Protein AF-A0A351AG06-F1 (afdb_monomer_lite)

Secondary structure (DSSP, 8-state):
------------------EEPTTT-PEEPTT-SB-TTT--B-TTS--------S----SPPPTTHHHHHHHHHHHHHHHHHHHHHHHHHTT-----HHHHHHHHHHHHHHTT-HHHHHHHHHHHHHHHHHHHHHHHHHHHHHHH-HHHHHHHHHHHHHHHHHHHHHHHHHHHHHTTTTT--

Structure (mmCIF, N/CA/C/O backbone):
data_AF-A0A351AG06-F1
#
_entry.id   AF-A0A351AG06-F1
#
loop_
_atom_site.group_PDB
_atom_site.id
_atom_site.type_symbol
_atom_site.label_atom_id
_atom_site.label_alt_id
_atom_site.label_comp_id
_atom_site.label_asym_id
_atom_site.label_entity_id
_atom_site.label_seq_id
_atom_site.pdbx_PDB_ins_code
_atom_site.Cartn_x
_atom_site.Cartn_y
_atom_site.Cartn_z
_atom_site.occupancy
_atom_site.B_iso_or_equiv
_atom_site.auth_seq_id
_atom_site.auth_comp_id
_atom_site.auth_asym_id
_atom_site.auth_atom_id
_atom_site.pdbx_PDB_model_num
ATOM 1 N N . MET A 1 1 ? -21.376 -9.022 -14.387 1.00 34.88 1 MET A N 1
ATOM 2 C CA . MET A 1 1 ? -22.566 -8.201 -14.080 1.00 34.88 1 MET A CA 1
ATOM 3 C C . MET A 1 1 ? -22.203 -7.307 -12.900 1.00 34.88 1 MET A C 1
ATOM 5 O O . MET A 1 1 ? -22.346 -7.714 -11.758 1.00 34.88 1 MET A O 1
ATOM 9 N N . PHE A 1 2 ? -21.579 -6.157 -13.168 1.00 34.47 2 PHE A N 1
ATOM 10 C CA . PHE A 1 2 ? -21.172 -5.214 -12.125 1.00 34.47 2 PHE A CA 1
ATOM 11 C C . PHE A 1 2 ? -22.362 -4.298 -11.836 1.00 34.47 2 PHE A C 1
ATOM 13 O O . PHE A 1 2 ? -22.693 -3.435 -12.644 1.00 34.47 2 PHE A O 1
ATOM 20 N N . CYS A 1 3 ? -23.052 -4.543 -10.722 1.00 37.19 3 CYS A N 1
ATOM 21 C CA . CYS A 1 3 ? -24.092 -3.653 -10.222 1.00 37.19 3 CYS A CA 1
ATOM 22 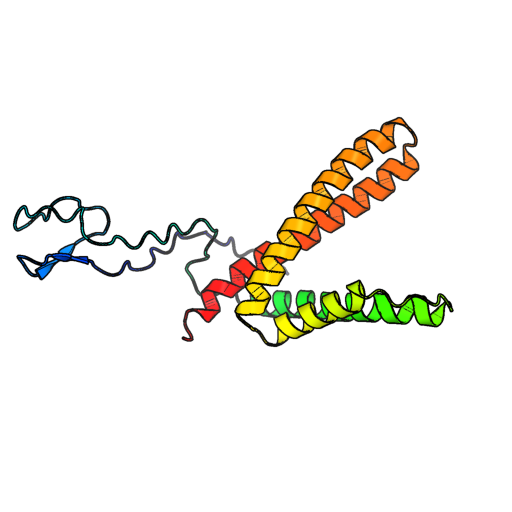C C . CYS A 1 3 ? -23.394 -2.396 -9.687 1.00 37.19 3 CYS A C 1
ATOM 24 O O . CYS A 1 3 ? -22.775 -2.425 -8.623 1.00 37.19 3 CYS A O 1
ATOM 26 N N . GLY A 1 4 ? -23.406 -1.327 -10.483 1.00 38.38 4 GLY A N 1
ATOM 27 C CA . GLY A 1 4 ? -22.854 -0.031 -10.114 1.00 38.38 4 GLY A CA 1
ATOM 28 C C . GLY A 1 4 ? -23.698 0.615 -9.023 1.00 38.38 4 GLY A C 1
ATOM 29 O O . GLY A 1 4 ? -24.549 1.452 -9.310 1.00 38.38 4 GLY A O 1
ATOM 30 N N . CYS A 1 5 ? -23.460 0.243 -7.766 1.00 37.34 5 CYS A N 1
ATOM 31 C CA . CYS A 1 5 ? -23.869 1.072 -6.644 1.00 37.34 5 CYS A CA 1
ATOM 32 C C . CYS A 1 5 ? -23.035 2.352 -6.706 1.00 37.34 5 CYS A C 1
ATOM 34 O O . CYS A 1 5 ? -21.872 2.369 -6.306 1.00 37.34 5 CYS A O 1
ATOM 36 N N . VAL A 1 6 ? -23.634 3.418 -7.237 1.00 40.59 6 VAL A N 1
ATOM 37 C CA . VAL A 1 6 ? -23.174 4.788 -7.020 1.00 40.59 6 VAL A CA 1
ATOM 38 C C . VAL A 1 6 ? -23.120 4.978 -5.509 1.00 40.59 6 VAL A C 1
ATOM 40 O O . VAL A 1 6 ? -24.154 5.118 -4.854 1.00 40.59 6 VAL A O 1
ATOM 43 N N . VAL A 1 7 ? -21.914 4.909 -4.943 1.00 42.88 7 VAL A N 1
ATOM 44 C CA . VAL A 1 7 ? -21.676 5.217 -3.536 1.00 42.88 7 VAL A CA 1
ATOM 45 C C . VAL A 1 7 ? -21.892 6.715 -3.404 1.00 42.88 7 VAL A C 1
ATOM 47 O O . VAL A 1 7 ? -21.006 7.529 -3.650 1.00 42.88 7 VAL A O 1
ATOM 50 N N . ARG A 1 8 ? -23.134 7.089 -3.103 1.00 40.16 8 ARG A N 1
ATOM 51 C CA . ARG A 1 8 ? -23.475 8.445 -2.707 1.00 40.16 8 ARG A CA 1
ATOM 52 C C . ARG A 1 8 ? -22.742 8.655 -1.388 1.00 40.16 8 ARG A C 1
ATOM 54 O O . ARG A 1 8 ? -23.107 8.038 -0.393 1.00 40.16 8 ARG A O 1
ATOM 61 N N . ALA A 1 9 ? -21.679 9.453 -1.402 1.00 41.34 9 ALA A N 1
ATOM 62 C CA . ALA A 1 9 ? -21.016 9.909 -0.190 1.00 41.34 9 ALA A CA 1
ATOM 63 C C . ALA A 1 9 ? -22.014 10.776 0.588 1.00 41.34 9 ALA A C 1
ATOM 65 O O . ALA A 1 9 ? -22.054 11.996 0.455 1.00 41.34 9 ALA A O 1
ATOM 66 N N . THR A 1 10 ? -22.909 10.142 1.338 1.00 43.81 10 THR A N 1
ATOM 67 C CA . THR A 1 10 ? -23.650 10.819 2.387 1.00 43.81 10 THR A CA 1
ATOM 68 C C . THR A 1 10 ? -22.612 11.178 3.430 1.00 43.81 10 THR A C 1
ATOM 70 O O . THR A 1 10 ? -21.997 10.284 4.007 1.00 43.81 10 THR A O 1
ATOM 73 N N . GLN A 1 11 ? -22.368 12.475 3.617 1.00 43.09 11 GLN A N 1
ATOM 74 C CA . GLN A 1 11 ? -21.648 12.988 4.776 1.00 43.09 11 GLN A CA 1
ATOM 75 C C . GLN A 1 11 ? -22.407 12.515 6.014 1.00 43.09 11 GLN A C 1
ATOM 77 O O . GLN A 1 11 ? -23.363 13.158 6.447 1.00 43.09 11 GLN A O 1
ATOM 82 N N . GLY A 1 12 ? -22.054 11.340 6.526 1.00 42.31 12 GLY A N 1
ATOM 83 C CA . GLY A 1 12 ? -22.610 10.865 7.771 1.00 42.31 12 GLY A CA 1
ATOM 84 C C . GLY 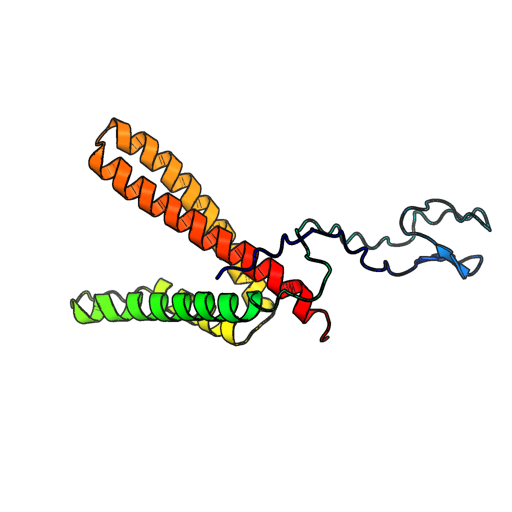A 1 12 ? -22.112 11.805 8.856 1.00 42.31 12 GLY A C 1
ATOM 85 O O . GLY A 1 12 ? -20.914 11.992 9.080 1.00 42.31 12 GLY A O 1
ATOM 86 N N . TYR A 1 13 ? -23.072 12.511 9.430 1.00 47.00 13 TYR A N 1
ATOM 87 C CA . TYR A 1 13 ? -22.868 13.395 10.554 1.00 47.00 13 TYR A CA 1
ATOM 88 C C . TYR A 1 13 ? -22.571 12.478 11.742 1.00 47.00 13 TYR A C 1
ATOM 90 O O . TYR A 1 13 ? -23.488 11.903 12.321 1.00 47.00 13 TYR A O 1
ATOM 98 N N . VAL A 1 14 ? -21.290 12.265 12.051 1.00 47.19 14 VAL A N 1
ATOM 99 C CA . VAL A 1 14 ? -20.892 11.607 13.299 1.00 47.19 14 VAL A CA 1
ATOM 100 C C . VAL A 1 14 ? -21.480 12.445 14.427 1.00 47.19 14 VAL A C 1
ATOM 102 O O . VAL A 1 14 ? -21.190 13.640 14.531 1.00 47.19 14 VAL A O 1
ATOM 105 N N . GLU A 1 15 ? -22.366 11.838 15.210 1.00 46.53 15 GLU A N 1
ATOM 106 C CA . GLU A 1 15 ? -23.044 12.478 16.327 1.00 46.53 15 GLU A CA 1
ATOM 107 C C . GLU A 1 15 ? -21.979 12.960 17.321 1.00 46.53 15 GLU A C 1
ATOM 109 O O . GLU A 1 15 ? -21.312 12.190 18.014 1.00 46.53 15 GLU A O 1
ATOM 114 N N . LYS A 1 16 ? -21.721 14.268 17.271 1.00 50.38 16 LYS A N 1
ATOM 115 C CA . LYS A 1 16 ? -20.717 14.943 18.085 1.00 50.38 16 LYS A CA 1
ATOM 116 C C . LYS A 1 16 ? -21.077 14.773 19.551 1.00 50.38 16 LYS A C 1
ATOM 118 O O . LYS A 1 16 ? -22.222 15.013 19.927 1.00 50.38 16 LYS A O 1
ATOM 123 N N . ARG A 1 17 ? -20.080 14.415 20.373 1.00 55.12 17 ARG A N 1
ATOM 124 C CA . ARG A 1 17 ? -20.185 14.481 21.836 1.00 55.12 17 ARG A CA 1
ATOM 125 C C . ARG A 1 17 ? -20.767 15.837 22.198 1.00 55.12 17 ARG A C 1
ATOM 127 O O . ARG A 1 17 ? -20.141 16.864 21.962 1.00 55.12 17 ARG A O 1
ATOM 134 N N . THR A 1 18 ? -21.974 15.826 22.733 1.00 65.56 18 THR A N 1
ATOM 135 C CA . THR A 1 18 ? -22.672 17.043 23.099 1.00 65.56 18 THR A CA 1
ATOM 136 C C . THR A 1 18 ? -21.927 17.704 24.247 1.00 65.56 18 THR A C 1
ATOM 138 O O . THR A 1 18 ? -21.825 17.134 25.334 1.00 65.56 18 THR A O 1
ATOM 141 N N . ASN A 1 19 ? -21.382 18.893 24.007 1.00 75.06 19 ASN A N 1
ATOM 142 C CA . ASN A 1 19 ? -20.812 19.697 25.077 1.00 75.06 19 ASN A CA 1
ATOM 143 C C . ASN A 1 19 ? -21.960 20.166 25.973 1.00 75.06 19 ASN A C 1
ATOM 145 O O . ASN A 1 19 ? -22.939 20.720 25.478 1.00 75.06 19 ASN A O 1
ATOM 149 N N . VAL A 1 20 ? -21.869 19.910 27.275 1.00 85.62 20 VAL A N 1
ATOM 150 C CA . VAL A 1 20 ? -22.891 20.312 28.249 1.00 85.62 20 VAL A CA 1
ATOM 151 C C . VAL A 1 20 ? -22.459 21.630 28.882 1.00 85.62 20 VAL A C 1
ATOM 153 O O . VAL A 1 20 ? -21.327 21.745 29.347 1.00 85.62 20 VAL A O 1
ATOM 156 N N . CYS A 1 21 ? -23.333 22.641 28.891 1.00 88.38 21 CYS A N 1
ATOM 157 C CA . CYS A 1 21 ? -23.033 23.919 29.538 1.00 88.38 21 CYS A CA 1
ATOM 158 C C . CYS A 1 21 ? -22.787 23.693 31.036 1.00 88.38 21 CYS A C 1
ATOM 160 O O . CYS A 1 21 ? -23.648 23.110 31.690 1.00 88.38 21 CYS A O 1
ATOM 162 N N . PRO A 1 22 ? -21.714 24.237 31.630 1.00 88.69 22 PRO A N 1
ATOM 163 C CA . PRO A 1 22 ? -21.445 24.044 33.053 1.00 88.69 22 PRO A CA 1
ATOM 164 C C . PRO A 1 22 ? -22.400 24.847 33.947 1.00 88.69 22 PRO A C 1
ATOM 166 O O . PRO A 1 22 ? -22.462 24.608 35.144 1.00 88.69 22 PRO A O 1
ATOM 169 N N . ASN A 1 23 ? -23.116 25.825 33.380 1.00 92.19 23 ASN A N 1
ATOM 170 C CA . ASN A 1 23 ? -23.967 26.743 34.136 1.00 92.19 23 ASN A CA 1
ATOM 171 C C . ASN A 1 23 ? -25.459 26.370 34.091 1.00 92.19 23 ASN A C 1
ATOM 173 O O . ASN A 1 23 ? -26.185 26.615 35.043 1.00 92.19 23 ASN A O 1
ATOM 177 N N . CYS A 1 24 ? -25.938 25.809 32.978 1.00 91.94 24 CYS A N 1
ATOM 178 C CA . CYS A 1 24 ? -27.362 25.483 32.805 1.00 91.94 24 CYS A CA 1
ATOM 179 C C . CYS A 1 24 ? -27.613 24.048 32.342 1.00 91.94 24 CYS A C 1
ATOM 181 O O . CYS A 1 24 ? -28.747 23.711 32.023 1.00 91.94 24 CYS A O 1
ATOM 183 N N . GLU A 1 25 ? -26.556 23.239 32.229 1.00 90.50 25 GLU A N 1
ATOM 184 C CA . GLU A 1 25 ? -26.614 21.834 31.802 1.00 90.50 25 GLU A CA 1
ATOM 185 C C . GLU A 1 25 ? -27.277 21.606 30.432 1.00 90.50 25 GLU A C 1
ATOM 187 O O . GLU A 1 25 ? -27.605 20.487 30.045 1.00 90.50 25 GLU A O 1
ATOM 192 N N . MET A 1 26 ? -27.429 22.671 29.642 1.00 87.31 26 MET A N 1
ATOM 193 C CA . MET A 1 26 ? -27.945 22.581 28.288 1.00 87.31 26 MET A CA 1
ATOM 194 C C . MET A 1 26 ? -26.957 21.855 27.385 1.00 87.31 26 MET A C 1
ATOM 196 O O . MET A 1 26 ? -25.751 22.082 27.451 1.00 87.31 26 MET A O 1
ATOM 200 N N . ILE A 1 27 ? -27.486 21.027 26.497 1.00 86.69 27 ILE A N 1
ATOM 201 C CA . ILE A 1 27 ? -26.739 20.353 25.441 1.00 86.69 27 ILE A CA 1
ATOM 202 C C . ILE A 1 27 ? -26.459 21.373 24.329 1.00 86.69 27 ILE A C 1
ATOM 204 O O . ILE A 1 27 ? -27.387 21.894 23.708 1.00 86.69 27 ILE A O 1
ATOM 208 N N . LEU A 1 28 ? -25.184 21.673 24.080 1.00 84.38 28 LEU A N 1
ATOM 209 C CA . LEU A 1 28 ? -24.747 22.609 23.046 1.00 84.38 28 LEU A CA 1
ATOM 210 C C . LEU A 1 28 ? -24.243 21.893 21.799 1.00 84.38 28 LEU A C 1
ATOM 212 O O . LEU A 1 28 ? -23.637 20.822 21.849 1.00 84.38 28 LEU A O 1
ATOM 216 N N . LYS A 1 29 ? -24.437 22.561 20.661 1.00 80.00 29 LYS A N 1
ATOM 217 C CA . LYS A 1 29 ? -23.796 22.198 19.399 1.00 80.00 29 LYS A CA 1
ATOM 218 C C . LYS A 1 29 ? -22.341 22.662 19.432 1.00 80.00 29 LYS A C 1
ATOM 220 O O . LYS A 1 29 ? -22.067 23.794 19.799 1.00 80.00 29 LYS A O 1
ATOM 225 N N . ASP A 1 30 ? -21.410 21.849 18.948 1.00 74.69 30 ASP A N 1
ATOM 226 C CA . ASP A 1 30 ? -19.965 22.145 18.987 1.00 74.69 30 ASP A CA 1
ATOM 227 C C . ASP A 1 30 ? -19.511 23.475 18.363 1.00 74.69 30 ASP A C 1
ATOM 229 O O . ASP A 1 30 ? -18.382 23.907 18.588 1.00 74.69 30 ASP A O 1
ATOM 233 N N . THR A 1 31 ? -20.349 24.111 17.545 1.00 76.25 31 THR A N 1
ATOM 234 C CA . THR A 1 31 ? -20.046 25.398 16.907 1.00 76.25 31 THR A CA 1
ATOM 235 C C . THR A 1 31 ? -20.489 26.606 17.731 1.00 76.25 31 THR A C 1
ATOM 237 O O . THR A 1 31 ? -20.189 27.728 17.341 1.00 76.25 31 THR A O 1
ATOM 240 N N . THR A 1 32 ? -21.221 26.428 18.835 1.00 82.19 32 THR A N 1
ATOM 241 C CA . 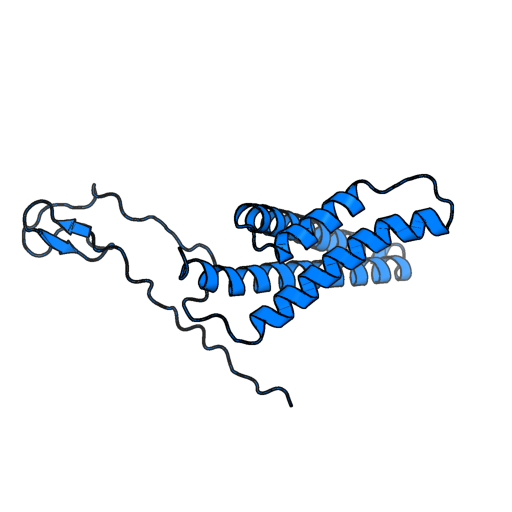THR A 1 32 ? -21.688 27.560 19.646 1.00 82.19 32 THR A CA 1
ATOM 242 C C . THR A 1 32 ? -20.559 28.107 20.510 1.00 82.19 32 THR A C 1
ATOM 244 O O . THR A 1 32 ? -19.867 27.361 21.201 1.00 82.19 32 THR A O 1
ATOM 247 N N . GLU A 1 33 ? -20.371 29.420 20.474 1.00 87.94 33 GLU A N 1
ATOM 248 C CA . GLU A 1 33 ? -19.404 30.139 21.317 1.00 87.94 33 GLU A CA 1
ATOM 249 C C . GLU A 1 33 ? -20.047 30.624 22.617 1.00 87.94 33 GLU A C 1
ATOM 251 O O . GLU A 1 33 ? -19.387 30.741 23.646 1.00 87.94 33 GLU A O 1
ATOM 256 N N . ILE A 1 34 ? -21.357 30.862 22.572 1.00 90.81 34 ILE A N 1
ATOM 257 C CA . ILE A 1 34 ? -22.165 31.386 23.666 1.00 90.81 34 ILE A CA 1
ATOM 258 C C . ILE A 1 34 ? -23.364 30.459 23.842 1.00 90.81 34 ILE A C 1
ATOM 260 O O . ILE A 1 34 ? -24.008 30.075 22.862 1.00 90.81 34 ILE A O 1
ATOM 264 N N . CYS A 1 35 ? -23.665 30.091 25.086 1.00 90.25 35 CYS A N 1
ATOM 265 C CA . CYS A 1 35 ? -24.842 29.291 25.389 1.00 90.25 35 CYS A CA 1
ATOM 266 C C . CYS A 1 35 ? -26.127 30.084 25.086 1.00 90.25 35 CYS A C 1
ATOM 268 O O . CYS A 1 35 ? -26.304 31.163 25.656 1.00 90.25 35 CYS A O 1
ATOM 270 N N . PRO A 1 36 ? -27.053 29.562 24.258 1.00 89.75 36 PRO A N 1
ATOM 271 C CA . PRO A 1 36 ? -28.273 30.282 23.887 1.00 89.75 36 PRO A CA 1
ATOM 272 C C . PRO A 1 36 ? -29.247 30.479 25.056 1.00 89.75 36 PRO A C 1
ATOM 274 O O . PRO A 1 36 ? -30.126 31.328 24.972 1.00 89.75 36 PRO A O 1
ATOM 277 N N . SER A 1 37 ? -29.106 29.710 26.140 1.00 93.69 37 SER A N 1
ATOM 278 C CA . SER A 1 37 ? -30.009 29.792 27.291 1.00 93.69 37 SER A CA 1
ATOM 279 C C . SER A 1 37 ? -29.498 30.673 28.418 1.00 93.69 37 SER A C 1
ATOM 281 O O . SER A 1 37 ? -30.271 31.460 28.953 1.00 93.69 37 SER A O 1
ATOM 283 N N . CYS A 1 38 ? -28.219 30.561 28.783 1.00 93.75 38 CYS A N 1
ATOM 284 C CA . CYS A 1 38 ? -27.667 31.290 29.928 1.00 93.75 38 CYS A CA 1
ATOM 285 C C . CYS A 1 38 ? -26.661 32.384 29.549 1.00 93.75 38 CYS A C 1
ATOM 287 O O . CYS A 1 38 ? -26.155 33.070 30.432 1.00 93.75 38 CYS A O 1
ATOM 289 N N . GLY A 1 39 ? -26.314 32.534 28.265 1.00 93.00 39 GLY A N 1
ATOM 290 C CA . GLY A 1 39 ? -25.343 33.531 27.804 1.00 93.00 39 GLY A CA 1
ATOM 291 C C . GLY A 1 39 ? -23.896 33.268 28.240 1.00 93.00 39 GLY A C 1
ATOM 292 O O . GLY A 1 39 ? -23.014 34.073 27.955 1.00 93.00 39 GLY A O 1
ATOM 293 N N . THR A 1 40 ? -23.616 32.151 28.921 1.00 93.12 40 THR A N 1
ATOM 294 C CA . THR A 1 40 ? -22.255 31.788 29.325 1.00 93.12 40 THR A CA 1
ATOM 295 C C . THR A 1 40 ? -21.395 31.524 28.092 1.00 93.12 40 THR A C 1
ATOM 297 O O . THR A 1 40 ? -21.781 30.759 27.206 1.00 93.12 40 THR A O 1
ATOM 300 N N . ASN A 1 41 ? -20.219 32.149 28.048 1.00 91.25 41 ASN A N 1
ATOM 301 C CA . ASN A 1 41 ? -19.214 31.875 27.031 1.00 91.25 41 ASN A CA 1
ATOM 302 C C . ASN A 1 41 ? -18.685 30.448 27.236 1.00 91.25 41 ASN A C 1
ATOM 304 O O . ASN A 1 41 ? -18.272 30.103 28.337 1.00 91.25 41 ASN A O 1
ATOM 308 N N . VAL A 1 42 ? -18.733 29.621 26.198 1.00 88.88 42 VAL A N 1
ATOM 309 C CA . VAL A 1 42 ? -18.273 28.224 26.212 1.00 88.88 42 VAL A CA 1
ATOM 310 C C . VAL A 1 42 ? -17.073 28.009 25.286 1.00 88.88 42 VAL A C 1
ATOM 312 O O . VAL A 1 42 ? -16.681 26.871 25.050 1.00 88.88 42 VAL A O 1
ATOM 315 N N . MET A 1 43 ? -16.448 29.078 24.773 1.00 82.94 43 MET A N 1
ATOM 316 C CA . MET A 1 43 ? -15.247 28.973 23.930 1.00 82.94 43 MET A CA 1
ATOM 317 C C . MET A 1 43 ? -14.101 28.210 24.598 1.00 82.94 43 MET A C 1
ATOM 319 O O . MET A 1 43 ? -13.310 27.579 23.903 1.00 82.94 43 MET A O 1
ATOM 323 N N . TYR A 1 44 ? -14.003 28.264 25.928 1.00 80.06 44 TYR A N 1
ATOM 324 C CA . TYR A 1 44 ? -12.958 27.572 26.682 1.00 80.06 44 TYR A CA 1
ATOM 325 C C . TYR A 1 44 ? -13.222 26.070 26.855 1.00 80.06 44 TYR A C 1
ATOM 327 O O . TYR A 1 44 ? -12.350 25.354 27.346 1.00 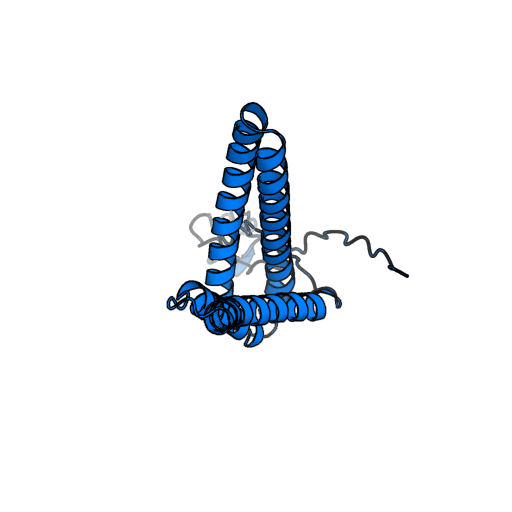80.06 44 TYR A O 1
ATOM 335 N N . MET A 1 45 ? -14.408 25.571 26.489 1.00 77.06 45 MET A N 1
ATOM 336 C CA . MET A 1 45 ? -14.674 24.137 26.534 1.00 77.06 45 MET A CA 1
ATOM 337 C C . MET A 1 45 ? -13.885 23.449 25.422 1.00 77.06 45 MET A C 1
ATOM 339 O O . MET A 1 45 ? -13.916 23.882 24.269 1.00 77.06 45 MET A O 1
ATOM 343 N N . ALA A 1 46 ? -13.160 22.385 25.778 1.00 63.28 46 ALA A N 1
ATOM 344 C CA . ALA A 1 46 ? -12.365 21.598 24.845 1.00 63.28 46 ALA A CA 1
ATOM 345 C C . ALA A 1 46 ? -13.261 21.034 23.733 1.00 63.28 46 ALA A C 1
ATOM 347 O O . ALA A 1 46 ? -13.898 19.993 23.884 1.00 63.28 46 ALA A O 1
ATOM 348 N N . ARG A 1 47 ? -13.311 21.734 22.597 1.00 66.38 47 ARG A N 1
ATOM 349 C CA . ARG A 1 47 ? -13.956 21.230 21.389 1.00 66.38 47 ARG A CA 1
ATOM 350 C C . ARG A 1 47 ? -13.194 19.987 20.952 1.00 66.38 47 ARG A C 1
ATOM 352 O O . ARG A 1 47 ? -11.964 19.996 20.910 1.00 66.38 47 ARG A O 1
ATOM 359 N N . SER A 1 48 ? -13.912 18.924 20.598 1.00 57.75 48 SER A N 1
ATOM 360 C CA . SER A 1 48 ? -13.287 17.797 19.912 1.00 57.75 48 SER A CA 1
ATOM 361 C C . SER A 1 48 ? -12.834 18.286 18.537 1.00 57.75 48 SER A C 1
ATOM 363 O O . SER A 1 48 ? -13.598 18.298 17.577 1.00 57.75 48 SER A O 1
ATOM 365 N N . THR A 1 49 ? -11.579 18.718 18.438 1.00 54.16 49 THR A N 1
ATOM 366 C CA . THR A 1 49 ? -10.889 19.037 17.183 1.00 54.16 49 THR A CA 1
ATOM 367 C C . THR A 1 49 ? -10.499 17.764 16.441 1.00 54.16 49 THR A C 1
ATOM 369 O O . THR A 1 49 ? -9.456 17.711 15.794 1.00 54.16 49 THR A O 1
ATOM 372 N N . LYS A 1 50 ? -11.342 16.719 16.481 1.00 52.03 50 LYS A N 1
ATOM 373 C CA . LYS A 1 50 ? -11.294 15.674 15.457 1.00 52.03 50 LYS A CA 1
ATOM 374 C C . LYS A 1 50 ? -11.774 16.332 14.158 1.00 52.03 50 LYS A C 1
ATOM 376 O O . LYS A 1 50 ? -12.890 16.123 13.696 1.00 52.03 50 LYS A O 1
ATOM 381 N N . GLU A 1 51 ? -10.937 17.203 13.601 1.00 48.28 51 GLU A N 1
ATOM 382 C CA . GLU A 1 51 ? -10.959 17.520 12.191 1.00 48.28 51 GLU A CA 1
ATOM 383 C C . GLU A 1 51 ? -10.743 16.179 11.508 1.00 48.28 51 GLU A C 1
ATOM 385 O O . GLU A 1 51 ? -9.653 15.604 11.529 1.00 48.28 51 GLU A O 1
ATOM 390 N N . VAL A 1 52 ? -11.831 15.613 10.996 1.00 51.69 52 VAL A N 1
ATOM 391 C CA . VAL A 1 52 ? -11.792 14.424 10.156 1.00 51.69 52 VAL A CA 1
ATOM 392 C C . VAL A 1 52 ? -11.208 14.883 8.821 1.00 51.69 52 VAL A C 1
ATOM 394 O O . VAL A 1 52 ? -11.910 15.062 7.833 1.00 51.69 52 VAL A O 1
ATOM 397 N N . MET A 1 53 ? -9.906 15.166 8.811 1.00 43.31 53 MET A N 1
ATOM 398 C CA . MET A 1 53 ? -9.122 15.417 7.607 1.00 43.31 53 MET A CA 1
ATOM 399 C C . MET A 1 53 ? -8.858 14.058 6.959 1.00 43.31 53 MET A C 1
ATOM 401 O O . MET A 1 53 ? -7.762 13.509 7.008 1.00 43.31 53 MET A O 1
ATOM 405 N N . GLY A 1 54 ? -9.923 13.465 6.431 1.00 50.94 54 GLY A N 1
ATOM 406 C CA . GLY A 1 54 ? -9.916 12.172 5.773 1.00 50.94 54 GLY A CA 1
ATOM 407 C C . GLY A 1 54 ? -11.285 11.894 5.170 1.00 50.94 54 GLY A C 1
ATOM 408 O O . GLY A 1 54 ? -12.307 12.272 5.737 1.00 50.94 54 GLY A O 1
ATOM 409 N N . PHE A 1 55 ? -11.314 11.235 4.013 1.00 54.78 55 PHE A N 1
ATOM 410 C CA . PHE A 1 55 ? -12.529 10.604 3.500 1.00 54.78 55 PHE A CA 1
ATOM 411 C C . PHE A 1 55 ? -12.911 9.456 4.452 1.00 54.78 55 PHE A C 1
ATOM 413 O O . PHE A 1 55 ? -12.597 8.301 4.185 1.00 54.78 55 PHE A O 1
ATOM 420 N N . SER A 1 56 ? -13.521 9.781 5.592 1.00 52.72 56 SER A N 1
ATOM 421 C CA . SER A 1 56 ? -14.181 8.801 6.453 1.00 52.72 56 SER A CA 1
ATOM 422 C C . SER A 1 56 ? -15.534 8.509 5.820 1.00 52.72 56 SER A C 1
ATOM 424 O O . SER A 1 56 ? -16.362 9.405 5.619 1.00 52.72 56 SER A O 1
ATOM 426 N N . TYR A 1 57 ? -15.724 7.258 5.421 1.00 60.50 57 TYR A N 1
ATOM 427 C CA . TYR A 1 57 ? -17.009 6.772 4.967 1.00 60.50 57 TYR A CA 1
ATOM 428 C C . TYR A 1 57 ? -17.842 6.526 6.218 1.00 60.50 57 TYR A C 1
ATOM 430 O O . TYR A 1 57 ? -17.859 5.440 6.780 1.00 60.50 57 TYR A O 1
ATOM 438 N N . SER A 1 58 ? -18.554 7.559 6.662 1.00 54.78 58 SER A N 1
ATOM 439 C CA . SER A 1 58 ? -19.517 7.408 7.747 1.00 54.78 58 SER A CA 1
ATOM 440 C C . SER A 1 58 ? -20.684 6.534 7.264 1.00 54.78 58 SER A C 1
ATOM 442 O O . SER A 1 58 ? -21.616 6.992 6.601 1.00 54.78 58 SER A O 1
ATOM 444 N N . GLY A 1 59 ? -20.565 5.231 7.515 1.00 69.06 59 GLY A N 1
ATOM 445 C CA . GLY A 1 59 ? -21.512 4.201 7.117 1.00 69.06 59 GLY A CA 1
ATOM 446 C C . GLY A 1 59 ? -20.896 2.805 7.192 1.00 69.06 59 GLY A C 1
ATOM 447 O O . GLY A 1 59 ? -19.680 2.637 7.170 1.00 69.06 59 GLY A O 1
ATOM 448 N N . LYS A 1 60 ? -21.751 1.776 7.252 1.00 76.25 60 LYS A N 1
ATOM 449 C CA . LYS A 1 60 ? -21.303 0.377 7.190 1.00 76.25 60 LYS A CA 1
ATOM 450 C C . LYS A 1 60 ? -20.465 0.173 5.927 1.00 76.25 60 LYS A C 1
ATOM 452 O O . LYS A 1 60 ? -20.950 0.451 4.827 1.00 76.25 60 LYS A O 1
ATOM 457 N N . ALA A 1 61 ? -19.239 -0.331 6.085 1.00 80.62 61 ALA A N 1
ATOM 458 C CA . ALA A 1 61 ? -18.354 -0.597 4.957 1.00 80.62 61 ALA A CA 1
ATOM 459 C C . ALA A 1 61 ? -19.070 -1.459 3.902 1.00 80.62 61 ALA A C 1
ATOM 461 O O . ALA A 1 61 ? -19.753 -2.431 4.256 1.00 80.62 61 ALA A O 1
ATOM 462 N N . PRO A 1 62 ? -18.939 -1.131 2.604 1.00 84.75 62 PRO A N 1
ATOM 463 C CA . PRO A 1 62 ? -19.620 -1.885 1.569 1.00 84.75 62 PRO A CA 1
ATOM 464 C C . PRO A 1 62 ? -19.121 -3.341 1.565 1.00 84.75 62 PRO A C 1
ATOM 466 O O . PRO A 1 62 ? -17.936 -3.592 1.802 1.00 84.75 62 PRO A O 1
ATOM 469 N N . PRO A 1 63 ? -19.983 -4.327 1.260 1.00 88.00 63 PRO A N 1
ATOM 470 C CA . PRO A 1 63 ? -19.662 -5.746 1.438 1.00 88.00 63 PRO A CA 1
ATOM 471 C C . PRO A 1 63 ? -18.481 -6.224 0.578 1.00 88.00 63 PRO A C 1
ATOM 473 O O . PRO A 1 63 ? -17.834 -7.211 0.918 1.00 88.00 63 PRO A O 1
ATOM 476 N N . PHE A 1 64 ? -18.159 -5.516 -0.510 1.00 89.19 64 PHE A N 1
ATOM 477 C CA . PHE A 1 64 ? -17.009 -5.826 -1.362 1.00 89.19 64 PHE A CA 1
ATOM 478 C C . PHE A 1 64 ? -15.665 -5.342 -0.792 1.00 89.19 64 PHE A C 1
ATOM 480 O O . PHE A 1 64 ? -14.623 -5.836 -1.222 1.00 89.19 64 PHE A O 1
ATOM 487 N N . ALA A 1 65 ? -15.661 -4.400 0.162 1.00 89.06 65 ALA A N 1
ATOM 488 C CA . ALA A 1 65 ? -14.426 -3.847 0.720 1.00 89.06 65 ALA A CA 1
ATOM 489 C C . ALA A 1 65 ? -13.607 -4.928 1.437 1.00 89.06 65 ALA A C 1
ATOM 491 O O . ALA A 1 65 ? -12.384 -4.958 1.329 1.00 89.06 65 ALA A O 1
ATOM 492 N N . TRP A 1 66 ? -14.286 -5.864 2.104 1.00 88.19 66 TRP A N 1
ATOM 493 C CA . TRP A 1 66 ? -13.654 -6.955 2.840 1.00 88.19 66 TRP A CA 1
ATOM 494 C C . TRP A 1 66 ? -12.912 -7.953 1.940 1.00 88.19 66 TRP A C 1
ATOM 496 O O . TRP A 1 66 ? -11.713 -8.135 2.154 1.00 88.19 66 TRP A O 1
ATOM 506 N N . PRO A 1 67 ? -13.539 -8.576 0.918 1.00 93.06 67 PRO A N 1
ATOM 507 C CA . PRO A 1 67 ? -12.816 -9.418 -0.034 1.00 93.06 67 PRO A CA 1
ATOM 508 C C . PRO A 1 67 ? -11.631 -8.699 -0.672 1.00 93.06 67 PRO A C 1
ATOM 510 O O . PRO A 1 67 ? -10.546 -9.262 -0.777 1.00 93.06 67 PRO A O 1
ATOM 513 N N . LEU A 1 68 ? -11.823 -7.438 -1.060 1.00 91.88 68 LEU A N 1
ATOM 514 C CA . LEU A 1 68 ? -10.793 -6.662 -1.734 1.00 91.88 68 LEU A CA 1
ATOM 515 C C . LEU A 1 68 ? -9.603 -6.369 -0.801 1.00 91.88 68 LEU A C 1
ATOM 517 O O . LEU A 1 68 ? -8.455 -6.531 -1.210 1.00 91.88 68 LEU A O 1
ATOM 521 N N . TYR A 1 69 ? -9.863 -6.067 0.474 1.00 90.25 69 TYR A N 1
ATOM 522 C CA . TYR A 1 69 ? -8.835 -5.971 1.514 1.00 90.25 69 TYR A CA 1
ATOM 523 C C . TYR A 1 69 ? -8.026 -7.270 1.654 1.00 90.25 69 TYR A C 1
ATOM 525 O O . TYR A 1 69 ? -6.794 -7.228 1.717 1.00 90.25 69 TYR A O 1
ATOM 533 N N . TYR A 1 70 ? -8.687 -8.433 1.661 1.00 92.88 70 TYR A N 1
ATOM 534 C CA . TYR A 1 70 ? -8.010 -9.731 1.756 1.00 92.88 70 TYR A CA 1
ATOM 535 C C . TYR A 1 70 ? -7.168 -10.056 0.523 1.00 92.88 70 TYR A C 1
ATOM 537 O O . TYR A 1 70 ? -6.047 -10.537 0.673 1.00 92.88 70 TYR A O 1
ATOM 545 N N . VAL A 1 71 ? -7.667 -9.757 -0.678 1.00 93.56 71 VAL A N 1
ATOM 546 C CA . VAL A 1 71 ? -6.928 -9.973 -1.930 1.00 93.56 71 VAL A CA 1
ATOM 547 C C . VAL A 1 71 ? -5.661 -9.121 -1.960 1.00 93.56 71 VAL A C 1
ATOM 549 O O . VAL A 1 71 ? -4.588 -9.639 -2.255 1.00 93.56 71 VAL A O 1
ATOM 552 N N . ILE A 1 72 ? -5.753 -7.840 -1.595 1.00 90.44 72 ILE A N 1
ATOM 553 C CA . ILE A 1 72 ? -4.595 -6.932 -1.578 1.00 90.44 72 ILE A CA 1
ATOM 554 C C . ILE A 1 72 ? -3.587 -7.351 -0.508 1.00 90.44 72 ILE A C 1
ATOM 556 O O . ILE A 1 72 ? -2.384 -7.387 -0.770 1.00 90.44 72 ILE A O 1
ATOM 560 N N . SER A 1 73 ? -4.068 -7.713 0.684 1.00 90.62 73 SER A N 1
ATOM 561 C CA . SER A 1 73 ? -3.203 -8.185 1.770 1.00 90.62 73 SER A CA 1
ATOM 562 C C . SER A 1 73 ? -2.485 -9.479 1.378 1.00 90.62 73 SER A C 1
ATOM 564 O O . SER A 1 73 ? -1.275 -9.595 1.558 1.00 90.62 73 SER A O 1
ATOM 566 N N . GLY A 1 74 ? -3.206 -10.429 0.774 1.00 93.25 74 GLY A N 1
ATOM 567 C CA . GLY A 1 74 ? -2.638 -11.671 0.252 1.00 93.25 74 GLY A CA 1
ATOM 568 C C . GLY A 1 74 ? -1.616 -11.426 -0.857 1.00 93.25 74 GLY A C 1
ATOM 569 O O . GLY A 1 74 ? -0.538 -12.014 -0.831 1.00 93.25 74 GLY A O 1
ATOM 570 N N . TYR A 1 75 ? -1.903 -10.504 -1.779 1.00 92.31 75 TYR A N 1
ATOM 571 C CA . TYR A 1 75 ? -0.961 -10.092 -2.818 1.00 92.31 75 TYR A CA 1
ATOM 572 C C . TYR A 1 75 ? 0.340 -9.536 -2.225 1.00 92.31 75 TYR A C 1
ATOM 574 O O . TYR A 1 75 ? 1.416 -9.921 -2.670 1.00 92.31 75 TYR A O 1
ATOM 582 N N . TRP A 1 76 ? 0.272 -8.698 -1.185 1.00 90.69 76 TRP A N 1
ATOM 583 C CA . TRP A 1 76 ? 1.466 -8.172 -0.509 1.00 90.69 76 TRP A CA 1
ATOM 584 C C . TRP A 1 76 ? 2.308 -9.261 0.155 1.00 90.69 76 TRP A C 1
ATOM 586 O O . TRP A 1 76 ? 3.534 -9.235 0.046 1.00 90.69 76 TRP A O 1
ATOM 596 N N . VAL A 1 77 ? 1.662 -10.232 0.807 1.00 94.75 77 VAL A N 1
ATOM 597 C CA . VAL A 1 77 ? 2.357 -11.387 1.394 1.00 94.75 77 VAL A CA 1
ATOM 598 C C . VAL A 1 77 ? 3.048 -12.201 0.302 1.00 94.75 77 VAL A C 1
ATOM 600 O O . VAL A 1 77 ? 4.238 -12.484 0.415 1.00 94.75 77 VAL A O 1
ATOM 603 N N . LEU A 1 78 ? 2.334 -12.532 -0.778 1.00 94.25 78 LEU A N 1
ATOM 604 C CA . LEU A 1 78 ? 2.886 -13.298 -1.896 1.00 94.25 78 LEU A CA 1
ATOM 605 C C . LEU A 1 78 ? 4.024 -12.555 -2.601 1.00 94.25 78 LEU A C 1
ATOM 607 O O . LEU A 1 78 ? 5.042 -13.169 -2.900 1.00 94.25 78 LEU A O 1
ATOM 611 N N . ALA A 1 79 ? 3.893 -11.246 -2.820 1.00 90.69 79 ALA A N 1
ATOM 612 C CA . ALA A 1 79 ? 4.939 -10.417 -3.411 1.00 90.69 79 ALA A CA 1
ATOM 613 C C . ALA A 1 79 ? 6.189 -10.357 -2.516 1.00 90.69 79 ALA A C 1
ATOM 615 O O . ALA A 1 79 ? 7.304 -10.514 -3.012 1.00 90.69 79 ALA A O 1
ATOM 616 N N . GLY A 1 80 ? 6.010 -10.211 -1.198 1.00 90.81 80 GLY A N 1
ATOM 617 C CA . GLY A 1 80 ? 7.104 -10.263 -0.228 1.00 90.81 80 GLY A CA 1
ATOM 618 C C . GLY A 1 80 ? 7.825 -11.614 -0.250 1.00 90.81 80 GLY A C 1
ATOM 619 O O . GLY A 1 80 ? 9.044 -11.659 -0.388 1.00 90.81 80 GLY A O 1
ATOM 620 N N . ILE A 1 81 ? 7.079 -12.723 -0.222 1.00 93.62 81 ILE A N 1
ATOM 621 C CA . ILE A 1 81 ? 7.643 -14.081 -0.319 1.00 93.62 81 ILE A CA 1
ATOM 622 C C . ILE A 1 81 ? 8.369 -14.284 -1.655 1.00 93.62 81 ILE A C 1
ATOM 624 O O . ILE A 1 81 ? 9.501 -14.763 -1.667 1.00 93.62 81 ILE A O 1
ATOM 628 N N . ALA A 1 82 ? 7.764 -13.884 -2.775 1.00 92.38 82 ALA A N 1
ATOM 629 C CA . ALA A 1 82 ? 8.363 -14.003 -4.102 1.00 92.38 82 ALA A CA 1
ATOM 630 C C . ALA A 1 82 ? 9.670 -13.205 -4.208 1.00 92.38 82 ALA A C 1
ATOM 632 O O . ALA A 1 82 ? 10.639 -13.700 -4.781 1.00 92.38 82 ALA A O 1
ATOM 633 N N . SER A 1 83 ? 9.732 -12.018 -3.596 1.00 90.50 83 SER A N 1
ATOM 634 C CA . SER A 1 83 ? 10.944 -11.190 -3.572 1.00 90.50 83 SER A CA 1
ATOM 635 C C . SER A 1 83 ? 12.113 -11.826 -2.808 1.00 90.50 83 SER A C 1
ATOM 637 O O . SER A 1 83 ? 13.263 -11.478 -3.059 1.00 90.50 83 SER A O 1
ATOM 639 N N . ILE A 1 84 ? 11.836 -12.772 -1.905 1.00 91.62 84 ILE A N 1
ATOM 640 C CA . ILE A 1 84 ? 12.851 -13.541 -1.173 1.00 91.62 84 ILE A CA 1
ATOM 641 C C . ILE A 1 84 ? 13.190 -14.834 -1.929 1.00 91.62 84 ILE A C 1
ATOM 643 O O . ILE A 1 84 ? 14.359 -15.185 -2.074 1.00 91.62 84 ILE A O 1
ATOM 647 N N . ALA A 1 85 ? 12.171 -15.539 -2.424 1.00 92.31 85 ALA A N 1
ATOM 648 C CA . ALA A 1 85 ? 12.316 -16.852 -3.043 1.00 92.31 85 ALA A CA 1
ATOM 649 C C . ALA A 1 85 ? 12.966 -16.800 -4.436 1.00 92.31 85 ALA A C 1
ATOM 651 O O . ALA A 1 85 ? 13.786 -17.657 -4.758 1.00 92.31 85 ALA A O 1
ATOM 652 N N . LEU A 1 86 ? 12.630 -15.806 -5.267 1.00 92.00 86 LEU A N 1
ATOM 653 C CA . LEU A 1 86 ? 13.158 -15.709 -6.634 1.00 92.00 86 LEU A CA 1
ATOM 654 C C . LEU A 1 86 ? 14.681 -15.499 -6.676 1.00 92.00 86 LEU A C 1
ATOM 656 O O . LEU A 1 86 ? 15.341 -16.264 -7.378 1.00 92.00 86 LEU A O 1
ATOM 660 N N . PRO A 1 87 ? 15.282 -14.551 -5.927 1.00 90.69 87 PRO A N 1
ATOM 661 C CA . PRO A 1 87 ? 16.740 -14.405 -5.899 1.00 90.69 87 PRO A CA 1
ATOM 662 C C . PRO A 1 87 ? 17.453 -15.674 -5.423 1.00 90.69 87 PRO A C 1
ATOM 664 O O . PRO A 1 87 ? 18.483 -16.047 -5.982 1.00 90.69 87 PRO A O 1
ATOM 667 N N . MET A 1 88 ? 16.862 -16.377 -4.449 1.00 89.62 88 MET A N 1
ATOM 668 C CA . MET A 1 88 ? 17.391 -17.639 -3.933 1.00 89.62 88 MET A CA 1
ATOM 669 C C . MET A 1 88 ? 17.401 -18.740 -5.004 1.00 89.62 88 MET A C 1
ATOM 671 O O . MET A 1 88 ? 18.371 -19.486 -5.100 1.00 89.62 88 MET A O 1
ATOM 675 N N . LEU A 1 89 ? 16.366 -18.815 -5.849 1.00 91.62 89 LEU A N 1
ATOM 676 C CA . LEU A 1 89 ? 16.300 -19.768 -6.966 1.00 91.62 89 LEU A CA 1
ATOM 677 C C . LEU A 1 89 ? 17.315 -19.466 -8.077 1.00 91.62 89 LEU A C 1
ATOM 679 O O . LEU A 1 89 ? 17.771 -20.385 -8.751 1.00 91.62 89 LEU A O 1
ATOM 683 N N . VAL A 1 90 ? 17.670 -18.196 -8.269 1.00 93.94 90 VAL A N 1
ATOM 684 C CA . VAL A 1 90 ? 18.635 -17.755 -9.294 1.00 93.94 90 VAL A CA 1
ATOM 685 C C . VAL A 1 90 ? 20.083 -17.796 -8.770 1.00 93.94 90 VAL A C 1
ATOM 687 O O . VAL A 1 90 ? 21.021 -17.535 -9.517 1.00 93.94 90 VAL A O 1
ATOM 690 N N . GLY A 1 91 ? 20.292 -18.161 -7.499 1.00 91.19 91 GLY A N 1
ATOM 691 C CA . GLY A 1 91 ? 21.622 -18.228 -6.886 1.00 91.19 91 GLY A CA 1
ATOM 692 C C . GLY A 1 91 ? 22.229 -16.856 -6.584 1.00 91.19 91 GLY A C 1
ATOM 693 O O . GLY A 1 91 ? 23.444 -16.734 -6.456 1.00 91.19 91 GLY A O 1
ATOM 694 N N . ILE A 1 92 ? 21.402 -15.811 -6.484 1.00 89.38 92 ILE A N 1
ATOM 695 C CA . ILE A 1 92 ? 21.853 -14.478 -6.082 1.00 89.38 92 ILE A CA 1
ATOM 696 C C . ILE A 1 92 ? 21.869 -14.445 -4.553 1.00 89.38 92 ILE A C 1
ATOM 698 O O . ILE A 1 92 ? 20.824 -14.365 -3.902 1.00 89.38 92 ILE A O 1
ATOM 702 N N . GLU A 1 93 ? 23.065 -14.520 -3.975 1.00 79.94 93 GLU A N 1
ATOM 703 C CA . GLU A 1 93 ? 23.270 -14.412 -2.532 1.00 79.94 93 GLU A CA 1
ATOM 704 C C . GLU A 1 93 ? 23.035 -12.964 -2.080 1.00 79.94 93 GLU A C 1
ATOM 706 O O . GLU A 1 93 ? 23.907 -12.102 -2.134 1.00 79.94 93 GLU A O 1
ATOM 711 N N . GLY A 1 94 ? 21.795 -12.677 -1.691 1.00 73.06 94 GLY A N 1
ATOM 712 C CA . GLY A 1 94 ? 21.371 -11.345 -1.279 1.00 73.06 94 GLY A CA 1
ATOM 713 C C . GLY A 1 94 ? 19.890 -11.331 -0.939 1.00 73.06 94 GLY A C 1
ATOM 714 O O . GLY A 1 94 ? 19.067 -10.862 -1.722 1.00 73.06 94 GLY A O 1
ATOM 715 N N . GLY A 1 95 ? 19.534 -11.877 0.225 1.00 65.31 95 GLY A N 1
ATOM 716 C CA . GLY A 1 95 ? 18.166 -11.796 0.726 1.00 65.31 95 GLY A CA 1
ATOM 717 C C . GLY A 1 95 ? 17.764 -10.335 0.910 1.00 65.31 95 GLY A C 1
ATOM 718 O O . GLY A 1 95 ? 18.377 -9.608 1.691 1.00 65.31 95 GLY A O 1
ATOM 719 N N . SER A 1 96 ? 16.735 -9.888 0.192 1.00 83.56 96 SER A N 1
ATOM 720 C CA . SER A 1 96 ? 16.230 -8.529 0.355 1.00 83.56 96 SER A CA 1
ATOM 721 C C . SER A 1 96 ? 15.522 -8.419 1.704 1.00 83.56 96 SER A C 1
ATOM 723 O O . SER A 1 96 ? 14.399 -8.901 1.866 1.00 83.56 96 SER A O 1
ATOM 725 N N . CYS A 1 97 ? 16.154 -7.758 2.683 1.00 87.12 97 CYS A N 1
ATOM 726 C CA . CYS A 1 97 ? 15.527 -7.426 3.971 1.00 87.12 97 CYS A CA 1
ATOM 727 C C . CYS A 1 97 ? 14.168 -6.735 3.778 1.00 87.12 97 CYS A C 1
ATOM 729 O O . CYS A 1 97 ? 13.254 -6.893 4.586 1.00 87.12 97 CYS A O 1
ATOM 731 N N . PHE A 1 98 ? 14.021 -6.007 2.669 1.00 86.75 98 PHE A N 1
ATOM 732 C CA . PHE A 1 98 ? 12.783 -5.347 2.286 1.00 86.75 98 PHE A CA 1
ATOM 733 C C . PHE A 1 98 ? 11.633 -6.337 2.046 1.00 86.75 98 PHE A C 1
ATOM 735 O O . PHE A 1 98 ? 10.509 -6.078 2.468 1.00 86.75 98 PHE A O 1
ATOM 742 N N . GLY A 1 99 ? 11.916 -7.503 1.457 1.00 88.56 99 GLY A N 1
ATOM 743 C CA . GLY A 1 99 ? 10.924 -8.554 1.221 1.00 88.56 99 GLY A CA 1
ATOM 744 C C . GLY A 1 99 ? 10.346 -9.132 2.511 1.00 88.56 99 GLY A C 1
ATOM 745 O O . GLY A 1 99 ? 9.141 -9.364 2.610 1.00 88.56 99 GLY A O 1
ATOM 746 N N . ILE A 1 100 ? 11.190 -9.290 3.538 1.00 91.12 100 ILE A N 1
ATOM 747 C CA . ILE A 1 100 ? 10.766 -9.765 4.865 1.00 91.12 100 ILE A CA 1
ATOM 748 C C . ILE A 1 100 ? 9.833 -8.739 5.508 1.00 91.12 100 ILE A C 1
ATOM 750 O O . ILE A 1 100 ? 8.756 -9.092 5.989 1.00 91.12 100 ILE A O 1
ATOM 754 N N . VAL A 1 101 ? 10.215 -7.458 5.476 1.00 92.69 101 VAL A N 1
ATOM 755 C CA . VAL A 1 101 ? 9.384 -6.369 6.006 1.00 92.69 101 VAL A CA 1
ATOM 756 C C . VAL A 1 101 ? 8.046 -6.307 5.266 1.00 92.69 101 VAL A C 1
ATOM 758 O O . VAL A 1 101 ? 6.999 -6.217 5.905 1.00 92.69 101 VAL A O 1
ATOM 761 N N . GLN A 1 102 ? 8.052 -6.432 3.938 1.00 91.38 102 GLN A N 1
ATOM 762 C CA . GLN A 1 102 ? 6.837 -6.433 3.125 1.00 91.38 102 GLN A CA 1
ATOM 763 C C . GLN A 1 102 ? 5.907 -7.609 3.461 1.00 91.38 102 GLN A C 1
ATOM 765 O O . GLN A 1 102 ? 4.702 -7.408 3.633 1.00 91.38 102 GLN A O 1
ATOM 770 N N . ALA A 1 103 ? 6.452 -8.819 3.622 1.00 92.38 103 ALA A N 1
ATOM 771 C CA . ALA A 1 103 ? 5.674 -9.993 4.010 1.00 92.38 103 ALA A CA 1
ATOM 772 C C . ALA A 1 103 ? 5.062 -9.836 5.414 1.00 92.38 103 ALA A C 1
ATOM 774 O O . ALA A 1 103 ? 3.877 -10.117 5.609 1.00 92.38 103 ALA A O 1
ATOM 775 N N . LEU A 1 104 ? 5.834 -9.323 6.380 1.00 92.75 104 LEU A N 1
ATOM 776 C CA . LEU A 1 104 ? 5.356 -9.061 7.741 1.00 92.75 104 LEU A CA 1
ATOM 777 C C . LEU A 1 104 ? 4.248 -8.002 7.776 1.00 92.75 104 LEU A C 1
ATOM 779 O O . LEU A 1 104 ? 3.270 -8.166 8.506 1.00 92.75 104 LEU A O 1
ATOM 783 N N . LEU A 1 105 ? 4.356 -6.946 6.966 1.00 90.94 105 LEU A N 1
ATOM 784 C CA . LEU A 1 105 ? 3.300 -5.939 6.828 1.00 90.94 105 LEU A CA 1
ATOM 785 C C . LEU A 1 105 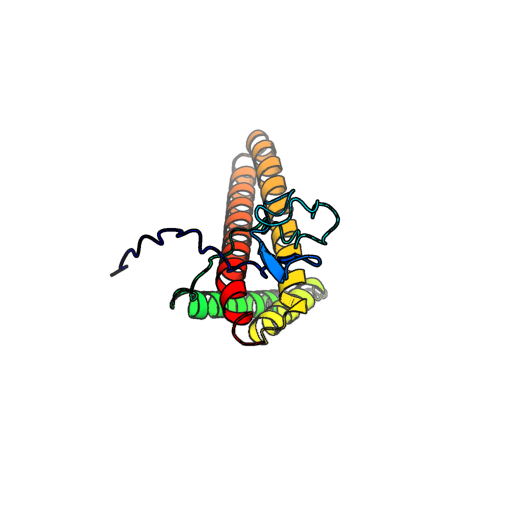? 2.018 -6.544 6.243 1.00 90.94 105 LEU A C 1
ATOM 787 O O . LEU A 1 105 ? 0.929 -6.261 6.745 1.00 90.94 105 LEU A O 1
ATOM 791 N N . GLY A 1 106 ? 2.139 -7.422 5.243 1.00 89.19 106 GLY A N 1
ATOM 792 C CA . GLY A 1 106 ? 1.008 -8.153 4.669 1.00 89.19 106 GLY A CA 1
ATOM 793 C C . GLY A 1 106 ? 0.301 -9.058 5.688 1.00 89.19 106 GLY A C 1
ATOM 794 O O . GLY A 1 106 ? -0.924 -9.026 5.809 1.00 89.19 106 GLY A O 1
ATOM 795 N N . ILE A 1 107 ? 1.062 -9.807 6.490 1.00 93.06 107 ILE A N 1
ATOM 796 C CA . ILE A 1 107 ? 0.517 -10.640 7.577 1.00 93.06 107 ILE A CA 1
ATOM 797 C C . ILE A 1 107 ? -0.146 -9.762 8.646 1.00 93.06 107 ILE A C 1
ATOM 799 O O . ILE A 1 107 ? -1.239 -10.063 9.125 1.00 93.06 107 ILE A O 1
ATOM 803 N N . GLY A 1 108 ? 0.479 -8.638 8.991 1.00 89.06 108 GLY A N 1
ATOM 804 C CA . GLY A 1 108 ? -0.063 -7.683 9.947 1.00 89.06 108 GLY A CA 1
ATOM 805 C C . GLY A 1 108 ? -1.395 -7.060 9.517 1.00 89.06 108 GLY A C 1
ATOM 806 O O . GLY A 1 108 ? -2.266 -6.828 10.360 1.00 89.06 108 GLY A O 1
ATOM 807 N N . LEU A 1 109 ? -1.590 -6.848 8.210 1.00 88.56 109 LEU A N 1
ATOM 808 C CA . LEU A 1 109 ? -2.881 -6.452 7.642 1.00 88.56 109 LEU A CA 1
ATOM 809 C C . LEU A 1 109 ? -3.928 -7.561 7.800 1.00 88.56 109 LEU A C 1
ATOM 811 O O . LEU A 1 109 ? -5.052 -7.271 8.216 1.00 88.56 109 LEU A O 1
ATOM 815 N N . LEU A 1 110 ? -3.574 -8.825 7.552 1.00 89.81 110 LEU A N 1
ATOM 816 C CA . LEU A 1 110 ? -4.492 -9.957 7.743 1.00 89.81 110 LEU A CA 1
ATOM 817 C C . LEU A 1 110 ? -4.948 -10.100 9.202 1.00 89.81 110 LEU A C 1
ATOM 819 O O . LEU A 1 110 ? -6.127 -10.348 9.450 1.00 89.81 110 LEU A O 1
ATOM 823 N N . LEU A 1 111 ? -4.044 -9.864 10.157 1.00 90.44 111 LEU A N 1
ATOM 824 C CA . LEU A 1 111 ? -4.332 -9.888 11.597 1.00 90.44 111 LEU A CA 1
ATOM 825 C C . LEU A 1 111 ? -5.087 -8.650 12.106 1.00 90.44 111 LEU A C 1
ATOM 827 O O . LEU A 1 111 ? -5.407 -8.574 13.288 1.00 90.44 111 LEU A O 1
ATOM 831 N N . ARG A 1 112 ? -5.392 -7.682 11.230 1.00 85.75 112 ARG A N 1
ATOM 832 C CA . ARG A 1 112 ? -6.199 -6.489 11.538 1.00 85.75 112 ARG A CA 1
ATOM 833 C C . ARG A 1 112 ? -5.644 -5.643 12.700 1.00 85.75 112 ARG A C 1
ATOM 835 O O . ARG A 1 112 ? -6.402 -4.988 13.402 1.00 85.75 112 ARG A O 1
ATOM 842 N N . VAL A 1 113 ? -4.323 -5.592 12.878 1.00 88.50 113 VAL A N 1
ATOM 843 C CA . VAL A 1 113 ? -3.702 -4.827 13.973 1.00 88.50 113 VAL A CA 1
ATOM 844 C C . VAL A 1 113 ? -3.761 -3.317 13.692 1.00 88.50 113 VAL A C 1
ATOM 846 O O . VAL A 1 113 ? -3.128 -2.828 12.752 1.00 88.50 113 VAL A O 1
ATOM 849 N N . ASN A 1 114 ? -4.440 -2.550 14.555 1.00 85.50 114 ASN A N 1
ATOM 850 C CA . ASN A 1 114 ? -4.628 -1.095 14.399 1.00 85.50 114 ASN A CA 1
ATOM 851 C C . ASN A 1 114 ? -3.308 -0.316 14.249 1.00 85.50 114 ASN A C 1
ATOM 853 O O . ASN A 1 114 ? -3.216 0.632 13.466 1.00 85.50 114 ASN A O 1
ATOM 857 N N . ARG A 1 115 ? -2.250 -0.735 14.958 1.00 86.12 115 ARG A N 1
ATOM 858 C CA . ARG A 1 115 ? -0.920 -0.116 14.845 1.00 86.12 115 ARG A CA 1
ATOM 859 C C . ARG A 1 115 ? -0.305 -0.329 13.458 1.00 86.12 115 ARG A C 1
ATOM 861 O O . ARG A 1 115 ? 0.267 0.607 12.911 1.00 86.12 115 ARG A O 1
ATOM 868 N N . ILE A 1 116 ? -0.452 -1.521 12.880 1.00 87.62 116 ILE A N 1
ATOM 869 C CA . ILE A 1 116 ? 0.141 -1.868 11.581 1.00 87.62 116 ILE A CA 1
ATOM 870 C C . ILE A 1 116 ? -0.541 -1.093 10.455 1.00 87.62 116 ILE A C 1
ATOM 872 O O . ILE A 1 116 ? 0.142 -0.607 9.563 1.00 87.62 116 ILE A O 1
ATOM 876 N N . ARG A 1 117 ? -1.857 -0.863 10.528 1.00 86.50 117 ARG A N 1
ATOM 877 C CA . ARG A 1 117 ? -2.564 -0.056 9.517 1.00 86.50 117 ARG A CA 1
ATOM 878 C C . ARG A 1 117 ? -2.030 1.366 9.393 1.00 86.50 117 ARG A C 1
ATOM 880 O O . ARG A 1 117 ? -1.887 1.853 8.277 1.00 86.50 117 ARG A O 1
ATOM 887 N N . ARG A 1 118 ? -1.700 2.020 10.515 1.00 87.00 118 ARG A N 1
ATOM 888 C CA . ARG A 1 118 ? -1.068 3.353 10.489 1.00 87.00 118 ARG A CA 1
ATOM 889 C C . ARG A 1 118 ? 0.283 3.320 9.779 1.00 87.00 118 ARG A C 1
ATOM 891 O O . ARG A 1 118 ? 0.541 4.184 8.949 1.00 87.00 118 ARG A O 1
ATOM 898 N N . TRP A 1 119 ? 1.105 2.311 10.068 1.00 90.75 119 TRP A N 1
ATOM 899 C CA . TRP A 1 119 ? 2.394 2.123 9.399 1.00 90.75 119 TRP A CA 1
ATOM 900 C C . TRP A 1 119 ? 2.237 1.859 7.905 1.00 90.75 119 TRP A C 1
ATOM 902 O O . TRP A 1 119 ? 2.897 2.511 7.105 1.00 90.75 119 TRP A O 1
ATOM 912 N N . VAL A 1 120 ? 1.334 0.959 7.518 1.00 89.44 120 VAL A N 1
ATOM 913 C CA . VAL A 1 120 ? 1.069 0.643 6.110 1.00 89.44 120 VAL A CA 1
ATOM 914 C C . VAL A 1 120 ? 0.581 1.877 5.361 1.00 89.44 120 VAL A C 1
ATOM 916 O O . VAL A 1 120 ? 1.108 2.169 4.296 1.00 89.44 120 VAL A O 1
ATOM 919 N N . ASN A 1 121 ? -0.354 2.647 5.925 1.00 90.25 121 ASN A N 1
ATOM 920 C CA . ASN A 1 121 ? -0.833 3.874 5.290 1.00 90.25 121 ASN A CA 1
ATOM 921 C C . ASN A 1 121 ? 0.310 4.880 5.061 1.00 90.25 121 ASN A C 1
ATOM 923 O O . ASN A 1 121 ? 0.417 5.474 3.991 1.00 90.25 121 ASN A O 1
ATOM 927 N N . TRP A 1 122 ? 1.211 5.021 6.038 1.00 92.06 122 TRP A N 1
ATOM 928 C CA . TRP A 1 122 ? 2.393 5.875 5.912 1.00 92.06 122 TRP A CA 1
ATOM 929 C C . TRP A 1 122 ? 3.375 5.371 4.839 1.00 92.06 122 TRP A C 1
ATOM 931 O O . TRP A 1 122 ? 3.860 6.157 4.027 1.00 92.06 122 TRP A O 1
ATOM 941 N N . ILE A 1 123 ? 3.616 4.059 4.772 1.00 91.00 123 ILE A N 1
ATOM 942 C CA . ILE A 1 123 ? 4.471 3.434 3.749 1.00 91.00 123 ILE A CA 1
ATOM 943 C C . ILE A 1 123 ? 3.859 3.584 2.351 1.00 91.00 123 ILE A C 1
ATOM 945 O O . ILE A 1 123 ? 4.571 3.922 1.410 1.00 91.00 123 ILE A O 1
ATOM 949 N N . CYS A 1 124 ? 2.548 3.386 2.199 1.00 91.94 124 CYS A N 1
ATOM 950 C CA . CYS A 1 124 ? 1.856 3.594 0.928 1.00 91.94 124 CYS A CA 1
ATOM 951 C C . CYS A 1 124 ? 1.915 5.059 0.487 1.00 91.94 124 CYS A C 1
ATOM 953 O O . CYS A 1 124 ? 2.087 5.322 -0.700 1.00 91.94 124 CYS A O 1
ATOM 955 N N . PHE A 1 125 ? 1.823 6.011 1.420 1.00 92.81 125 PHE A N 1
ATOM 956 C CA . PHE A 1 125 ? 1.983 7.434 1.117 1.00 92.81 125 PHE A CA 1
ATOM 957 C C . PHE A 1 125 ? 3.393 7.747 0.599 1.00 92.81 125 PHE A C 1
ATOM 959 O O . PHE A 1 125 ? 3.552 8.415 -0.422 1.00 92.81 125 PHE A O 1
ATOM 966 N N . LEU A 1 126 ? 4.417 7.197 1.254 1.00 92.75 126 LEU A N 1
ATOM 967 C CA . LEU A 1 126 ? 5.808 7.297 0.815 1.00 92.75 126 LEU A CA 1
ATOM 968 C C . LEU A 1 126 ? 6.007 6.653 -0.572 1.00 92.75 126 LEU A C 1
ATOM 970 O O . LEU A 1 126 ? 6.631 7.246 -1.448 1.00 92.75 126 LEU A O 1
ATOM 974 N N . GLY A 1 127 ? 5.417 5.477 -0.803 1.00 91.94 127 GLY A N 1
ATOM 975 C CA . GLY A 1 127 ? 5.426 4.794 -2.099 1.00 91.94 127 GLY A CA 1
ATOM 976 C C . GLY A 1 127 ? 4.720 5.582 -3.205 1.00 91.94 127 GLY A C 1
ATOM 977 O O . GLY A 1 127 ? 5.197 5.612 -4.337 1.00 91.94 127 GLY A O 1
ATOM 978 N N . LEU A 1 128 ? 3.627 6.276 -2.886 1.00 93.88 128 LEU A N 1
ATOM 979 C CA . LEU A 1 128 ? 2.927 7.167 -3.811 1.00 93.88 128 LEU A CA 1
ATOM 980 C C . LEU A 1 128 ? 3.802 8.375 -4.172 1.00 93.88 128 LEU A C 1
ATOM 982 O O . LEU A 1 128 ? 3.915 8.706 -5.351 1.00 93.88 128 LEU A O 1
ATOM 986 N N . ALA A 1 129 ? 4.482 8.978 -3.192 1.00 95.19 129 ALA A N 1
ATOM 987 C CA . ALA A 1 129 ? 5.426 10.068 -3.432 1.00 95.19 129 ALA A CA 1
ATOM 988 C C . ALA A 1 129 ? 6.589 9.630 -4.342 1.00 95.19 129 ALA A C 1
ATOM 990 O O . ALA A 1 129 ? 6.882 10.306 -5.329 1.00 95.19 129 ALA A O 1
ATOM 991 N N . PHE A 1 130 ? 7.202 8.471 -4.075 1.00 94.62 130 PHE A N 1
ATOM 992 C CA . PHE A 1 130 ? 8.248 7.915 -4.940 1.00 94.62 130 PHE A CA 1
ATOM 993 C C . PHE A 1 130 ? 7.731 7.523 -6.327 1.00 94.62 130 PHE A C 1
ATOM 995 O O . PHE A 1 130 ? 8.435 7.730 -7.311 1.00 94.62 130 PHE A O 1
ATOM 1002 N N . GLY A 1 131 ? 6.504 7.010 -6.432 1.00 93.50 131 GLY A N 1
ATOM 1003 C CA . GLY A 1 131 ? 5.863 6.709 -7.712 1.00 93.50 131 GLY A CA 1
ATOM 1004 C C . GLY A 1 131 ? 5.642 7.963 -8.562 1.00 93.50 131 GLY A C 1
ATOM 1005 O O . GLY A 1 131 ? 5.979 7.970 -9.742 1.00 93.50 131 GLY A O 1
ATOM 1006 N N . LEU A 1 132 ? 5.162 9.056 -7.962 1.00 96.56 132 LEU A N 1
ATOM 1007 C CA . LEU A 1 132 ? 5.019 10.348 -8.645 1.00 96.56 132 LEU A CA 1
ATOM 1008 C C . LEU A 1 132 ? 6.371 10.923 -9.079 1.00 96.56 132 LEU A C 1
ATOM 1010 O O . LEU A 1 132 ? 6.503 11.438 -10.189 1.00 96.56 132 LEU A O 1
ATOM 1014 N N . LEU A 1 133 ? 7.386 10.800 -8.226 1.00 96.81 133 LEU A N 1
ATOM 1015 C CA . LEU A 1 133 ? 8.748 11.225 -8.536 1.00 96.81 133 LEU A CA 1
ATOM 1016 C C . LEU A 1 133 ? 9.329 10.387 -9.692 1.00 96.81 133 LEU A C 1
ATOM 1018 O O . LEU A 1 133 ? 9.904 10.937 -10.630 1.00 96.81 133 LEU A O 1
ATOM 1022 N N . SER A 1 134 ? 9.092 9.072 -9.688 1.00 95.88 134 SER A N 1
ATOM 1023 C CA . SER A 1 134 ? 9.451 8.161 -10.780 1.00 95.88 134 SER A CA 1
ATOM 1024 C C . SER A 1 134 ? 8.766 8.539 -12.094 1.00 95.88 134 SER A C 1
ATOM 1026 O O . SER A 1 134 ? 9.434 8.561 -13.126 1.00 95.88 134 SER A O 1
ATOM 1028 N N . ILE A 1 135 ? 7.487 8.930 -12.065 1.00 96.69 135 ILE A N 1
ATOM 1029 C CA . ILE A 1 135 ? 6.791 9.473 -13.240 1.00 96.69 135 ILE A CA 1
ATOM 1030 C C . ILE A 1 135 ? 7.494 10.748 -13.735 1.00 96.69 135 ILE A C 1
ATOM 1032 O O . ILE A 1 135 ? 7.779 10.863 -14.925 1.00 96.69 135 ILE A O 1
ATOM 1036 N N . GLY A 1 136 ? 7.860 11.671 -12.841 1.00 96.69 136 GLY A N 1
ATOM 1037 C CA . GLY A 1 136 ? 8.617 12.875 -13.203 1.00 96.69 136 GLY A CA 1
ATOM 1038 C C . GLY A 1 136 ? 9.954 12.564 -13.889 1.00 96.69 136 GLY A C 1
ATOM 1039 O O . GLY A 1 136 ? 10.247 13.111 -14.952 1.00 96.69 136 GLY A O 1
ATOM 1040 N N . PHE A 1 137 ? 10.734 11.630 -13.338 1.00 96.50 137 PHE A N 1
ATOM 1041 C CA . PHE A 1 137 ? 11.983 11.181 -13.962 1.00 96.50 137 PHE A CA 1
ATOM 1042 C C . PHE A 1 137 ? 11.761 10.454 -15.286 1.00 96.50 137 PHE A C 1
ATOM 1044 O O . PHE A 1 137 ? 12.553 10.624 -16.210 1.00 96.50 137 PHE A O 1
ATOM 1051 N N . SER A 1 138 ? 10.686 9.677 -15.410 1.00 97.12 138 SER A N 1
ATOM 1052 C CA . SER A 1 138 ? 10.384 8.953 -16.643 1.00 97.12 138 SER A CA 1
ATOM 1053 C C . SER A 1 138 ? 10.089 9.891 -17.815 1.00 97.12 138 SER A C 1
ATOM 1055 O O . SER A 1 138 ? 10.496 9.596 -18.933 1.00 97.12 138 SER A O 1
ATOM 1057 N N . LEU A 1 139 ? 9.491 11.064 -17.563 1.00 96.81 139 LEU A N 1
ATOM 1058 C CA . LEU A 1 139 ? 9.287 12.089 -18.592 1.00 96.81 139 LEU A CA 1
ATOM 1059 C C . LEU A 1 139 ? 10.618 12.670 -19.090 1.00 96.81 139 LEU A C 1
ATOM 1061 O O . LEU A 1 139 ? 10.765 12.904 -20.286 1.00 96.81 139 LEU A O 1
ATOM 1065 N N . LEU A 1 140 ? 11.603 12.852 -18.202 1.00 97.00 140 LEU A N 1
ATOM 1066 C CA . LEU A 1 140 ? 12.960 13.253 -18.596 1.00 97.00 140 LEU A CA 1
ATOM 1067 C C . LEU A 1 140 ? 13.674 12.135 -19.365 1.00 97.00 140 LEU A C 1
ATOM 1069 O O . LEU A 1 140 ? 14.318 12.400 -20.377 1.00 97.00 140 LEU A O 1
ATOM 1073 N N . ALA A 1 141 ? 13.530 10.885 -18.921 1.00 95.94 141 ALA A N 1
ATOM 1074 C CA . ALA A 1 141 ? 14.097 9.729 -19.607 1.00 95.94 141 ALA A CA 1
ATOM 1075 C C . ALA A 1 141 ? 13.515 9.561 -21.018 1.00 95.94 141 ALA A C 1
ATOM 1077 O O . ALA A 1 141 ? 14.252 9.209 -21.928 1.00 95.94 141 ALA A O 1
ATOM 1078 N N . LEU A 1 142 ? 12.238 9.897 -21.224 1.00 96.19 142 LEU A N 1
ATOM 1079 C CA . LEU A 1 142 ? 11.569 9.828 -22.525 1.00 96.19 142 LEU A CA 1
ATOM 1080 C C . LEU A 1 142 ? 12.200 10.769 -23.570 1.00 96.19 142 LEU A C 1
ATOM 1082 O O . LEU A 1 142 ? 12.149 10.471 -24.760 1.00 96.19 142 LEU A O 1
ATOM 1086 N N . ILE A 1 143 ? 12.833 11.866 -23.130 1.00 97.00 143 ILE A N 1
ATOM 1087 C CA . ILE A 1 143 ? 13.587 12.789 -23.998 1.00 97.00 143 ILE A CA 1
ATOM 1088 C C . ILE A 1 143 ? 14.922 12.170 -24.442 1.00 97.00 143 ILE A C 1
ATOM 1090 O O . ILE A 1 143 ? 15.373 12.424 -25.556 1.00 97.00 143 ILE A O 1
ATOM 1094 N N . VAL A 1 144 ? 15.561 11.374 -23.580 1.00 96.62 144 VAL A N 1
ATOM 1095 C CA . VAL A 1 144 ? 16.886 10.782 -23.837 1.00 96.62 144 VAL A CA 1
ATOM 1096 C C . VAL A 1 144 ? 16.762 9.461 -24.597 1.00 96.62 144 VAL A C 1
ATOM 1098 O O . VAL A 1 144 ? 17.421 9.262 -25.613 1.00 96.62 144 VAL A O 1
ATOM 1101 N N . ASP A 1 145 ? 15.907 8.568 -24.105 1.00 95.12 145 ASP A N 1
ATOM 1102 C CA . ASP A 1 145 ? 15.611 7.261 -24.678 1.00 95.12 145 ASP A CA 1
ATOM 1103 C C . ASP A 1 145 ? 14.121 6.953 -24.476 1.00 95.12 145 ASP A C 1
ATOM 1105 O O . ASP A 1 145 ? 13.668 6.549 -23.398 1.00 95.12 145 ASP A O 1
ATOM 1109 N N . GLY A 1 146 ? 13.345 7.151 -25.543 1.00 95.62 146 GLY A N 1
ATOM 1110 C CA . GLY A 1 146 ? 11.893 6.998 -25.519 1.00 95.62 146 GLY A CA 1
ATOM 1111 C C . GLY A 1 146 ? 11.421 5.612 -25.069 1.00 95.62 146 GLY A C 1
ATOM 1112 O O . GLY A 1 146 ? 10.360 5.510 -24.451 1.00 95.62 146 GLY A O 1
ATOM 1113 N N . LYS A 1 147 ? 12.201 4.548 -25.324 1.00 95.56 147 LYS A N 1
ATOM 1114 C CA . LYS A 1 147 ? 11.813 3.184 -24.939 1.00 95.56 147 LYS A CA 1
ATOM 1115 C C . LYS A 1 147 ? 11.934 2.990 -23.430 1.00 95.56 147 LYS A C 1
ATOM 1117 O O . LYS A 1 147 ? 10.969 2.581 -22.785 1.00 95.56 147 LYS A O 1
ATOM 1122 N N . LEU A 1 148 ? 13.094 3.331 -22.870 1.00 94.69 148 LEU A N 1
ATOM 1123 C CA . LEU A 1 148 ? 13.341 3.213 -21.434 1.00 94.69 148 LEU A CA 1
ATOM 1124 C C . LEU A 1 148 ? 12.419 4.148 -20.639 1.00 94.69 148 LEU A C 1
ATOM 1126 O O . LEU A 1 148 ? 11.856 3.744 -19.621 1.00 94.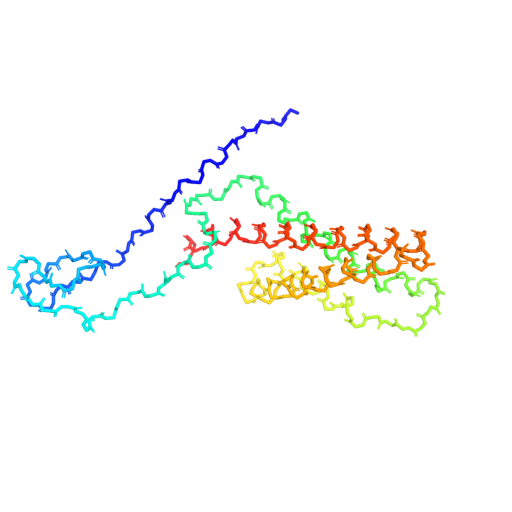69 148 LEU A O 1
ATOM 1130 N N . GLY A 1 149 ? 12.193 5.370 -21.135 1.00 96.06 149 GLY A N 1
ATOM 1131 C CA . GLY A 1 149 ? 11.264 6.317 -20.520 1.00 96.06 149 GLY A CA 1
ATOM 1132 C C . GLY A 1 149 ? 9.839 5.771 -20.406 1.00 96.06 149 GLY A C 1
ATOM 1133 O O . GLY A 1 149 ? 9.222 5.891 -19.348 1.00 96.06 149 GLY A O 1
ATOM 1134 N N . PHE A 1 150 ? 9.328 5.114 -21.452 1.00 96.75 150 PHE A N 1
ATOM 1135 C CA . PHE A 1 150 ? 7.981 4.537 -21.437 1.00 96.75 150 PHE A CA 1
ATOM 1136 C C . PHE A 1 150 ? 7.837 3.372 -20.445 1.00 96.75 150 PHE A C 1
ATOM 1138 O O . PHE A 1 150 ? 6.845 3.304 -19.718 1.00 96.75 150 PHE A O 1
ATOM 1145 N N . GLU A 1 151 ? 8.826 2.477 -20.373 1.00 95.12 151 GLU A N 1
ATOM 1146 C CA . GLU A 1 151 ? 8.806 1.340 -19.441 1.00 95.12 151 GLU A CA 1
ATOM 1147 C C . GLU A 1 151 ? 8.791 1.813 -17.977 1.00 95.12 151 GLU A C 1
ATOM 1149 O O . GLU A 1 151 ? 7.959 1.368 -17.180 1.00 95.12 151 GLU A O 1
ATOM 1154 N N . VAL A 1 152 ? 9.651 2.779 -17.635 1.00 94.44 152 VAL A N 1
ATOM 1155 C CA . VAL A 1 152 ? 9.702 3.361 -16.283 1.00 94.44 152 VAL A CA 1
ATOM 1156 C C . VAL A 1 152 ? 8.419 4.135 -15.968 1.00 94.44 152 VAL A C 1
ATOM 1158 O O . VAL A 1 152 ? 7.904 4.031 -14.854 1.00 94.44 152 VAL A O 1
ATOM 1161 N N . PHE A 1 153 ? 7.857 4.862 -16.940 1.00 96.88 153 PHE A N 1
ATOM 1162 C CA . PHE A 1 153 ? 6.587 5.576 -16.775 1.00 96.88 153 PHE A CA 1
ATOM 1163 C C . PHE A 1 153 ? 5.438 4.618 -16.438 1.00 96.88 153 PHE A C 1
ATOM 1165 O O . PHE A 1 153 ? 4.700 4.843 -15.476 1.00 96.88 153 PHE A O 1
ATOM 1172 N N . ALA A 1 154 ? 5.306 3.524 -17.195 1.00 96.12 154 ALA A N 1
ATOM 1173 C CA . ALA A 1 154 ? 4.266 2.525 -16.973 1.00 96.12 154 ALA A CA 1
ATOM 1174 C C . ALA A 1 154 ? 4.391 1.879 -15.584 1.00 96.12 154 ALA A C 1
ATOM 1176 O O . ALA A 1 154 ? 3.393 1.728 -14.872 1.00 96.12 154 ALA A O 1
ATOM 1177 N N . PHE A 1 155 ? 5.617 1.560 -15.161 1.00 93.06 155 PHE A N 1
ATOM 1178 C CA . PHE A 1 155 ? 5.876 1.015 -13.830 1.00 93.06 155 PHE A CA 1
ATOM 1179 C C . PHE A 1 155 ? 5.549 2.018 -12.710 1.00 93.06 155 PHE A C 1
ATOM 1181 O O . PHE A 1 155 ? 4.919 1.657 -11.709 1.00 93.06 155 PHE A O 1
ATOM 1188 N N . GLY A 1 156 ? 5.906 3.292 -12.894 1.00 93.62 156 GLY A N 1
ATOM 1189 C CA . GLY A 1 156 ? 5.564 4.376 -11.972 1.00 93.62 156 GLY A CA 1
ATOM 1190 C C . GLY A 1 156 ? 4.051 4.549 -11.820 1.00 93.62 156 GLY A C 1
ATOM 1191 O O . GLY A 1 156 ? 3.542 4.610 -10.699 1.00 93.62 156 GLY A O 1
ATOM 1192 N N . LEU A 1 157 ? 3.308 4.530 -12.930 1.00 96.44 157 LEU A N 1
ATOM 1193 C CA . LEU A 1 157 ? 1.847 4.649 -12.933 1.00 96.44 157 LEU A CA 1
ATOM 1194 C C . LEU A 1 157 ? 1.177 3.474 -12.215 1.00 96.44 157 LEU A C 1
ATOM 1196 O O . LEU A 1 157 ? 0.311 3.686 -11.365 1.00 96.44 157 LEU A O 1
ATOM 1200 N N . MET A 1 158 ? 1.618 2.243 -12.485 1.00 94.50 158 MET A N 1
ATOM 1201 C CA . MET A 1 158 ? 1.129 1.053 -11.779 1.00 94.50 158 MET A CA 1
ATOM 1202 C C . MET A 1 158 ? 1.419 1.118 -10.275 1.00 94.50 158 MET A C 1
ATOM 1204 O O . MET A 1 158 ? 0.571 0.740 -9.463 1.00 94.50 158 MET A O 1
ATOM 1208 N N . THR A 1 159 ? 2.581 1.648 -9.891 1.00 91.31 159 THR A N 1
ATOM 1209 C CA . THR A 1 159 ? 2.962 1.845 -8.486 1.00 91.31 159 THR A CA 1
ATOM 1210 C C . THR A 1 159 ? 2.050 2.862 -7.798 1.00 91.31 159 THR A C 1
ATOM 1212 O O . THR A 1 159 ? 1.549 2.599 -6.703 1.00 91.31 159 THR A O 1
ATOM 1215 N N . VAL A 1 160 ? 1.774 4.001 -8.441 1.00 95.50 160 VAL A N 1
ATOM 1216 C CA . VAL A 1 160 ? 0.848 5.022 -7.923 1.00 95.50 160 VAL A CA 1
ATOM 1217 C C . VAL A 1 160 ? -0.571 4.466 -7.809 1.00 95.50 160 VAL A C 1
ATOM 1219 O O . VAL A 1 160 ? -1.199 4.625 -6.764 1.00 95.50 160 VAL A O 1
ATOM 1222 N N . ALA A 1 161 ? -1.059 3.764 -8.835 1.00 94.81 161 ALA A N 1
ATOM 1223 C CA . ALA A 1 161 ? -2.390 3.164 -8.832 1.00 94.81 161 ALA A CA 1
ATOM 1224 C C . ALA A 1 161 ? -2.544 2.120 -7.716 1.00 94.81 161 ALA A C 1
ATOM 1226 O O . ALA A 1 161 ? -3.529 2.144 -6.981 1.00 94.81 161 ALA A O 1
ATOM 1227 N N . THR A 1 162 ? -1.550 1.246 -7.537 1.00 90.19 162 THR A N 1
ATOM 1228 C CA . THR A 1 162 ? -1.579 0.195 -6.508 1.00 90.19 162 THR A CA 1
ATOM 1229 C C . THR A 1 162 ? -1.546 0.790 -5.099 1.00 90.19 162 THR A C 1
ATOM 1231 O O . THR A 1 162 ? -2.366 0.421 -4.258 1.00 90.19 162 THR A O 1
ATOM 1234 N N . ASN A 1 163 ? -0.650 1.751 -4.839 1.00 91.38 163 ASN A N 1
ATOM 1235 C CA . ASN A 1 163 ? -0.564 2.421 -3.537 1.00 91.38 163 ASN A CA 1
ATOM 1236 C C . ASN A 1 163 ? -1.810 3.268 -3.241 1.00 91.38 163 ASN A C 1
ATOM 1238 O O . ASN A 1 163 ? -2.325 3.230 -2.125 1.00 91.38 163 ASN A O 1
ATOM 1242 N N . GLY A 1 164 ? -2.331 3.991 -4.236 1.00 92.88 164 GLY A N 1
ATOM 1243 C CA . GLY A 1 164 ? -3.550 4.788 -4.100 1.00 92.88 164 GLY A CA 1
ATOM 1244 C C . GLY A 1 164 ? -4.781 3.928 -3.817 1.00 92.88 164 GLY A C 1
ATOM 1245 O O . GLY A 1 164 ? -5.550 4.232 -2.905 1.00 92.88 164 GLY A O 1
ATOM 1246 N N . LEU A 1 165 ? -4.927 2.809 -4.533 1.00 91.81 165 LEU A N 1
ATOM 1247 C CA . LEU A 1 165 ? -5.991 1.838 -4.287 1.00 91.81 165 LEU A CA 1
ATOM 1248 C C . LEU A 1 165 ? -5.881 1.268 -2.869 1.00 91.81 165 LEU A C 1
ATOM 1250 O O . LEU A 1 165 ? -6.883 1.171 -2.172 1.00 91.81 165 LEU A O 1
ATOM 1254 N N . MET A 1 166 ? -4.676 0.960 -2.395 1.00 89.31 166 MET A N 1
ATOM 1255 C CA . MET A 1 166 ? -4.476 0.439 -1.043 1.00 89.31 166 MET A CA 1
ATOM 1256 C C . MET A 1 166 ? -4.862 1.445 0.050 1.00 89.31 166 MET A C 1
ATOM 1258 O O . MET A 1 166 ? -5.566 1.075 0.988 1.00 89.31 166 MET A O 1
ATOM 1262 N N . ILE A 1 167 ? -4.470 2.716 -0.092 1.00 91.31 167 ILE A N 1
ATOM 1263 C CA . ILE A 1 167 ? -4.875 3.795 0.826 1.00 91.31 167 ILE A CA 1
ATOM 1264 C C . ILE A 1 167 ? -6.402 3.921 0.849 1.00 91.31 167 ILE A C 1
ATOM 1266 O O . ILE A 1 167 ? -7.004 3.982 1.921 1.00 91.31 167 ILE A O 1
ATOM 1270 N N . TRP A 1 168 ? -7.034 3.900 -0.326 1.00 90.19 168 TRP A N 1
ATOM 1271 C CA . TRP A 1 168 ? -8.488 3.979 -0.451 1.00 90.19 168 TRP A CA 1
ATOM 1272 C C . TRP A 1 168 ? -9.197 2.815 0.256 1.00 90.19 168 TRP A C 1
ATOM 1274 O O . TRP A 1 168 ? -10.150 3.029 1.003 1.00 90.19 168 TRP A O 1
ATOM 1284 N N . VAL A 1 169 ? -8.698 1.589 0.093 1.00 89.62 169 VAL A N 1
ATOM 1285 C CA . VAL A 1 169 ? -9.268 0.385 0.723 1.00 89.62 169 VAL A CA 1
ATOM 1286 C C . VAL A 1 169 ? -9.088 0.394 2.231 1.00 89.62 169 VAL A C 1
ATOM 1288 O O . VAL A 1 169 ? -10.013 0.049 2.963 1.00 89.62 169 VAL A O 1
ATOM 1291 N N . ILE A 1 170 ? -7.917 0.810 2.715 1.00 88.00 170 ILE A N 1
ATOM 1292 C CA . ILE A 1 170 ? -7.682 0.957 4.151 1.00 88.00 170 ILE A CA 1
ATOM 1293 C C . ILE A 1 170 ? -8.658 1.987 4.722 1.00 88.00 170 ILE A C 1
ATOM 1295 O O . ILE A 1 170 ? -9.295 1.686 5.729 1.00 88.00 170 ILE A O 1
ATOM 1299 N N . GLY A 1 171 ? -8.845 3.124 4.044 1.00 86.38 171 GLY A N 1
ATOM 1300 C CA . GLY A 1 171 ? -9.828 4.142 4.420 1.00 86.38 171 GLY A CA 1
ATOM 1301 C C . GLY A 1 171 ? -11.245 3.578 4.534 1.00 86.38 171 GLY A C 1
ATOM 1302 O O . GLY A 1 171 ? -11.869 3.725 5.576 1.00 86.38 171 GLY A O 1
ATOM 1303 N N . LEU A 1 172 ? -11.707 2.822 3.530 1.00 85.56 172 LEU A N 1
ATOM 1304 C CA . LEU A 1 172 ? -13.027 2.171 3.557 1.00 85.56 172 LEU A CA 1
ATOM 1305 C C . LEU A 1 172 ? -13.209 1.183 4.711 1.00 85.56 172 LEU A C 1
ATOM 1307 O O . LEU A 1 172 ? -14.329 0.955 5.161 1.00 85.56 172 LEU A O 1
ATOM 1311 N N . THR A 1 173 ? -12.129 0.527 5.135 1.00 84.62 173 THR A N 1
ATOM 1312 C CA . THR A 1 173 ? -12.209 -0.468 6.207 1.00 84.62 173 THR A CA 1
ATOM 1313 C C . THR A 1 173 ? -12.069 0.130 7.596 1.00 84.62 173 THR A C 1
ATOM 1315 O O . THR A 1 173 ? -12.516 -0.526 8.521 1.00 84.62 173 THR A O 1
ATOM 1318 N N . GLN A 1 174 ? -11.483 1.319 7.780 1.00 78.19 174 GLN A N 1
ATOM 1319 C CA . GLN A 1 174 ? -11.264 1.907 9.112 1.00 78.19 174 GLN A CA 1
ATOM 1320 C C . GLN A 1 174 ? -12.571 2.139 9.876 1.00 78.19 174 GLN A C 1
ATOM 1322 O O . GLN A 1 174 ? -12.657 1.743 11.035 1.00 78.19 174 GLN A O 1
ATOM 1327 N N . ASP A 1 175 ? -13.595 2.660 9.203 1.00 66.88 175 ASP A N 1
ATOM 1328 C CA . ASP A 1 175 ? -14.871 3.012 9.835 1.00 66.88 175 ASP A CA 1
ATOM 1329 C C . ASP A 1 175 ? -15.629 1.780 10.375 1.00 66.88 175 ASP A C 1
ATOM 1331 O O . ASP A 1 175 ? -16.358 1.877 11.353 1.00 66.88 175 ASP A O 1
ATOM 1335 N N . ALA A 1 176 ? -15.413 0.590 9.801 1.00 61.56 176 ALA A N 1
ATOM 1336 C CA . ALA A 1 176 ? -16.070 -0.639 10.255 1.00 61.56 176 ALA A CA 1
ATOM 1337 C C . ALA A 1 176 ? -15.476 -1.238 11.542 1.00 61.56 176 ALA A C 1
ATOM 1339 O O . ALA A 1 176 ? -16.046 -2.188 12.071 1.00 61.56 176 ALA A O 1
ATOM 1340 N N . PHE A 1 177 ? -14.311 -0.768 12.000 1.00 61.19 177 PHE A N 1
ATOM 1341 C CA . PHE A 1 177 ? -13.665 -1.297 13.208 1.00 61.19 177 PHE A CA 1
ATOM 1342 C C . PHE A 1 177 ? -13.957 -0.477 14.453 1.00 61.19 177 PHE A C 1
ATOM 1344 O O . PHE A 1 177 ? -14.027 -1.065 15.526 1.00 61.19 177 PHE A O 1
ATOM 1351 N N . ASP A 1 178 ? -14.171 0.830 14.304 1.00 64.00 178 ASP A N 1
ATOM 1352 C CA . ASP A 1 178 ? -14.503 1.715 15.424 1.00 64.00 178 ASP A CA 1
ATOM 1353 C C . ASP A 1 178 ? -15.878 1.374 16.047 1.00 64.00 178 ASP A C 1
ATOM 1355 O O . ASP A 1 178 ? -16.157 1.800 17.160 1.00 64.00 178 ASP A O 1
ATOM 1359 N N . ASP A 1 179 ? -16.709 0.566 15.372 1.00 59.69 179 ASP A N 1
ATOM 1360 C CA . ASP A 1 179 ? -17.981 0.042 15.897 1.00 59.69 179 ASP A CA 1
ATOM 1361 C C . ASP A 1 179 ? -17.818 -1.158 16.864 1.00 59.69 179 ASP A C 1
ATOM 1363 O O . ASP A 1 179 ? -18.792 -1.562 17.502 1.00 59.69 179 ASP A O 1
ATOM 1367 N N . PHE A 1 180 ? -16.634 -1.787 16.936 1.00 55.94 180 PHE A N 1
ATOM 1368 C CA . PHE A 1 180 ? -16.394 -2.997 17.747 1.00 55.94 180 PHE A CA 1
ATOM 1369 C C . PHE A 1 180 ? -15.633 -2.749 19.060 1.00 55.94 180 PHE A C 1
ATOM 1371 O O . PHE A 1 180 ? -15.540 -3.683 19.862 1.00 55.94 180 PHE A O 1
ATOM 1378 N N . ASP A 1 181 ? -15.103 -1.541 19.266 1.00 52.69 181 ASP A N 1
ATOM 1379 C CA . ASP A 1 181 ? -14.424 -1.096 20.496 1.00 52.69 181 ASP A CA 1
ATOM 1380 C C . ASP A 1 181 ? -15.349 -0.184 21.328 1.00 52.69 181 ASP A C 1
ATOM 1382 O O . ASP A 1 181 ? -15.357 -0.328 22.574 1.00 52.69 181 ASP A O 1
#

Sequence (181 aa):
MFCGCVVRATQGYVEKRTNVCPNCEMILKDTTEICPSCGTNVMYMARSTKEVMGFSYSGKAPPFAWPLYYVISGYWVLAGIASIALPMLVGIEGGSCFGIVQALLGIGLLLRVNRIRRWVNWICFLGLAFGLLSIGFSLLALIVDGKLGFEVFAFGLMTVATNGLMIWVIGLTQDAFDDFD

pLDDT: mean 81.74, std 17.4, range [34.47, 97.12]

Foldseek 3Di:
DDPPPPPPQPVPPPPADFDADPPPRDGDDLPDQADPPPRDGCVPPDRPPPPVPDSQSQDAQDPVLVVVLLVLLVVQLVQLVCQQVVCVVVVNPDGDPVSVVSNVLSVVSVVVDPVSLVVLLVVLVVQLVVLVVQLVVLVVVCVVPVVSSVVSNVVSVVSNVSSVVNNVSSSSCPNNCVVVD

Radius of gyration: 23.41 Å; chains: 1; bounding box: 53×53×60 Å